Protein AF-E9IXG7-F1 (afdb_monomer)

Structure (mmCIF, N/CA/C/O backbone):
data_AF-E9IXG7-F1
#
_entry.id   AF-E9IXG7-F1
#
loop_
_atom_site.group_PDB
_atom_site.id
_atom_site.type_symbol
_atom_site.label_atom_id
_atom_site.label_alt_id
_atom_site.label_comp_id
_atom_site.label_asym_id
_atom_site.label_entity_id
_atom_site.label_seq_id
_atom_site.pdbx_PDB_ins_code
_atom_site.Cartn_x
_atom_site.Cartn_y
_atom_site.Cartn_z
_atom_site.occupancy
_atom_site.B_iso_or_equiv
_atom_site.auth_seq_id
_atom_site.auth_comp_id
_atom_site.auth_asym_id
_atom_site.auth_atom_id
_atom_site.pdbx_PDB_model_num
ATOM 1 N N . THR A 1 1 ? 5.536 -11.068 -4.896 1.00 71.69 1 THR A N 1
ATOM 2 C CA . THR A 1 1 ? 5.842 -10.347 -3.638 1.00 71.69 1 THR A CA 1
ATOM 3 C C . THR A 1 1 ? 4.695 -9.450 -3.212 1.00 71.69 1 THR A C 1
ATOM 5 O O . THR A 1 1 ? 4.128 -9.746 -2.177 1.00 71.69 1 THR A O 1
ATOM 8 N N . LEU A 1 2 ? 4.263 -8.470 -4.024 1.00 73.31 2 LEU A N 1
ATOM 9 C CA . LEU A 1 2 ? 3.133 -7.563 -3.723 1.00 73.31 2 LEU A CA 1
ATOM 10 C C . LEU A 1 2 ? 1.854 -8.253 -3.220 1.00 73.31 2 LEU A C 1
ATOM 12 O O . LEU A 1 2 ? 1.348 -7.899 -2.162 1.00 73.31 2 LEU A O 1
ATOM 16 N N . PHE A 1 3 ? 1.365 -9.266 -3.940 1.00 76.75 3 PHE A N 1
ATOM 17 C CA . PHE A 1 3 ? 0.172 -10.019 -3.533 1.00 76.75 3 PHE A CA 1
ATOM 18 C C . PHE A 1 3 ? 0.338 -10.705 -2.170 1.00 76.75 3 PHE A C 1
ATOM 20 O O . PHE A 1 3 ? -0.570 -10.658 -1.346 1.00 76.75 3 PHE A O 1
ATOM 27 N N . CYS A 1 4 ? 1.514 -11.277 -1.899 1.00 79.94 4 CYS A N 1
ATOM 28 C CA . CYS A 1 4 ? 1.817 -11.879 -0.601 1.00 79.94 4 CYS A CA 1
ATOM 29 C C . CYS A 1 4 ? 1.877 -10.816 0.504 1.00 79.94 4 CYS A C 1
ATOM 31 O O . CYS A 1 4 ? 1.345 -11.033 1.586 1.00 79.94 4 CYS A O 1
ATOM 33 N N . SER A 1 5 ? 2.479 -9.654 0.229 1.00 78.88 5 SER A N 1
ATOM 34 C CA . SER A 1 5 ? 2.551 -8.526 1.164 1.00 78.88 5 SER A CA 1
ATOM 35 C C . SER A 1 5 ? 1.159 -8.015 1.538 1.00 78.88 5 SER A C 1
ATOM 37 O O . SER A 1 5 ? 0.869 -7.838 2.716 1.00 78.88 5 SER A O 1
ATOM 39 N N . ILE A 1 6 ? 0.282 -7.836 0.546 1.00 80.25 6 ILE A N 1
ATOM 40 C CA . ILE A 1 6 ? -1.109 -7.412 0.748 1.00 80.25 6 ILE A CA 1
ATOM 41 C C . ILE A 1 6 ? -1.867 -8.450 1.580 1.00 80.25 6 ILE A C 1
ATOM 43 O O . ILE A 1 6 ? -2.535 -8.091 2.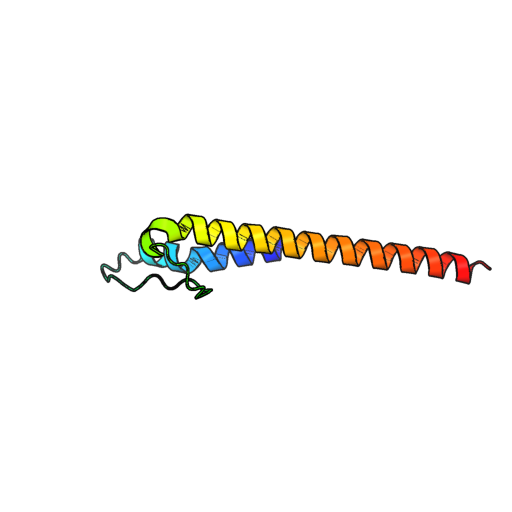548 1.00 80.25 6 ILE A O 1
ATOM 47 N N . PHE A 1 7 ? -1.718 -9.736 1.251 1.00 80.31 7 PHE A N 1
ATOM 48 C CA . PHE A 1 7 ? -2.364 -10.817 1.990 1.00 80.31 7 PHE A CA 1
ATOM 49 C C . PHE A 1 7 ? -1.939 -10.834 3.464 1.00 80.31 7 PHE A C 1
ATOM 51 O O . PHE A 1 7 ? -2.792 -10.919 4.344 1.00 80.31 7 PHE A O 1
ATOM 58 N N . VAL A 1 8 ? -0.642 -10.678 3.752 1.00 83.62 8 VAL A N 1
ATOM 59 C CA . VAL A 1 8 ? -0.118 -10.617 5.128 1.00 83.62 8 VAL A CA 1
ATOM 60 C C . VAL A 1 8 ? -0.675 -9.412 5.890 1.00 83.62 8 VAL A C 1
ATOM 62 O O . VAL A 1 8 ? -1.073 -9.563 7.043 1.00 83.62 8 VAL A O 1
ATOM 65 N N . ILE A 1 9 ? -0.764 -8.240 5.254 1.00 80.38 9 ILE A N 1
ATOM 66 C CA . ILE A 1 9 ? -1.299 -7.023 5.883 1.00 80.38 9 ILE A CA 1
ATOM 67 C C . ILE A 1 9 ? -2.774 -7.208 6.250 1.00 80.38 9 ILE A C 1
ATOM 69 O O . ILE A 1 9 ? -3.126 -7.039 7.418 1.00 80.38 9 ILE A O 1
ATOM 73 N N . ILE A 1 10 ? -3.604 -7.664 5.307 1.00 80.00 10 ILE A N 1
ATOM 74 C CA . ILE A 1 10 ? -5.031 -7.930 5.549 1.00 80.00 10 ILE A CA 1
ATOM 75 C C . ILE A 1 10 ? -5.203 -8.966 6.670 1.00 80.00 10 ILE A C 1
ATOM 77 O O . ILE A 1 10 ? -5.993 -8.761 7.593 1.00 80.00 10 ILE A O 1
ATOM 81 N N . SER A 1 11 ? -4.418 -10.049 6.628 1.00 78.25 11 SER A N 1
ATOM 82 C CA . SER A 1 11 ? -4.434 -11.103 7.651 1.00 78.25 11 SER A CA 1
ATOM 83 C C . SER A 1 11 ? -4.083 -10.554 9.033 1.00 78.25 11 SER A C 1
ATOM 85 O O . SER A 1 11 ? -4.776 -10.848 10.002 1.00 78.25 11 SER A O 1
ATOM 87 N N . SER A 1 12 ? -3.034 -9.731 9.130 1.00 77.50 12 SER A N 1
ATOM 88 C CA . SER A 1 12 ? -2.569 -9.143 10.392 1.00 77.50 12 SER A CA 1
ATOM 89 C C . SER A 1 12 ? -3.571 -8.158 10.999 1.00 77.50 12 SER A C 1
ATOM 91 O O . SER A 1 12 ? -3.721 -8.125 12.218 1.00 77.50 12 SER A O 1
ATOM 93 N N . SER A 1 13 ? -4.302 -7.408 10.166 1.00 75.06 13 SER A N 1
ATOM 94 C CA . SER A 1 13 ? -5.356 -6.496 10.622 1.00 75.06 13 SER A CA 1
ATOM 95 C C . SER A 1 13 ? -6.596 -7.231 11.139 1.00 75.06 13 SER A C 1
ATOM 97 O O . SER A 1 13 ? -7.237 -6.738 12.062 1.00 75.06 13 SER A O 1
ATOM 99 N N . LEU A 1 14 ? -6.931 -8.403 10.581 1.00 72.75 14 LEU A N 1
ATOM 100 C CA . LEU A 1 14 ? -8.064 -9.225 11.039 1.00 72.75 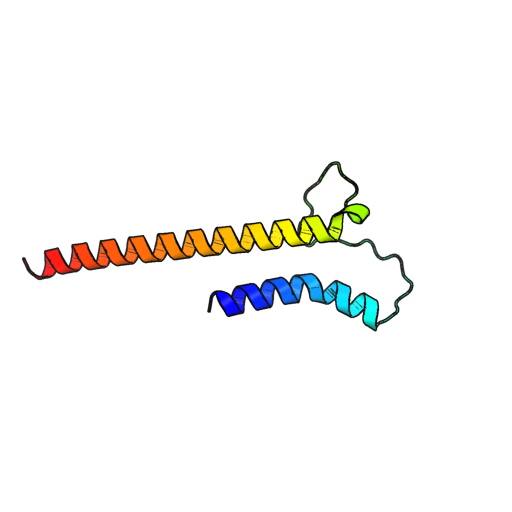14 LEU A CA 1
ATOM 101 C C . LEU A 1 14 ? -7.714 -10.173 12.196 1.00 72.75 14 LEU A C 1
ATOM 103 O O . LEU A 1 14 ? -8.606 -10.591 12.934 1.00 72.75 14 LEU A O 1
ATOM 107 N N . TRP A 1 15 ? -6.438 -10.525 12.359 1.00 73.94 15 TRP A N 1
ATOM 108 C CA . TRP A 1 15 ? -5.968 -11.467 13.376 1.00 73.94 15 TRP A CA 1
ATOM 109 C C . TRP A 1 15 ? -6.459 -11.165 14.803 1.00 73.94 15 TRP A C 1
ATOM 111 O O . TRP A 1 15 ? -7.016 -12.077 15.417 1.00 73.94 15 TRP A O 1
ATOM 121 N N . PRO A 1 16 ? -6.321 -9.931 15.341 1.00 70.69 16 PRO A N 1
ATOM 122 C CA . PRO A 1 16 ? -6.758 -9.630 16.706 1.00 70.69 16 PRO A CA 1
ATOM 123 C C . PRO A 1 16 ? -8.265 -9.846 16.915 1.00 70.69 16 PRO A C 1
ATOM 125 O O . PRO A 1 16 ? -8.677 -10.313 17.977 1.00 70.69 16 PRO A O 1
ATOM 128 N N . ASP A 1 17 ? -9.087 -9.577 15.899 1.00 67.25 17 ASP A N 1
ATOM 129 C CA . ASP A 1 17 ? -10.534 -9.808 15.951 1.00 67.25 17 ASP A CA 1
ATOM 130 C C . ASP A 1 17 ? -10.890 -11.291 15.955 1.00 67.25 17 ASP A C 1
ATOM 132 O O . ASP A 1 17 ? -11.714 -11.736 16.756 1.00 67.25 17 ASP A O 1
ATOM 136 N N . LEU A 1 18 ? -10.235 -12.071 15.098 1.00 68.56 18 LEU A N 1
ATOM 137 C CA . LEU A 1 18 ? -10.475 -13.506 14.998 1.00 68.56 18 LEU A CA 1
ATOM 138 C C . LEU A 1 18 ? -10.070 -14.224 16.294 1.00 68.56 18 LEU A C 1
ATOM 140 O O . LEU A 1 18 ? -10.809 -15.074 16.792 1.00 68.56 18 LEU A O 1
ATOM 144 N N . THR A 1 19 ? -8.940 -13.828 16.893 1.00 65.69 19 THR A N 1
ATOM 145 C CA . THR A 1 19 ? -8.509 -14.347 18.198 1.00 65.69 19 THR A CA 1
ATOM 146 C C . THR A 1 19 ? -9.469 -13.985 19.327 1.00 65.69 19 THR A C 1
ATOM 148 O O . THR A 1 19 ? -9.663 -14.802 20.221 1.00 65.69 19 THR A O 1
ATOM 151 N N . ASN A 1 20 ? -10.113 -12.814 19.282 1.00 63.47 20 ASN A N 1
ATOM 152 C CA . ASN A 1 20 ? -11.101 -12.423 20.293 1.00 63.47 20 ASN A CA 1
ATOM 153 C C . ASN A 1 20 ? -12.372 -13.284 20.226 1.00 63.47 20 ASN A C 1
ATOM 155 O O . ASN A 1 20 ? -12.900 -13.667 21.268 1.00 63.47 20 ASN A O 1
ATOM 159 N N . ILE A 1 21 ? -12.843 -13.621 19.020 1.00 65.62 21 ILE A N 1
ATOM 160 C CA . ILE A 1 21 ? -14.018 -14.488 18.828 1.00 65.62 21 ILE A CA 1
ATOM 161 C C . ILE A 1 21 ? -13.719 -15.916 19.301 1.00 65.62 21 ILE A C 1
ATOM 163 O O . ILE A 1 21 ? -14.531 -16.512 20.003 1.00 65.62 21 ILE A O 1
ATOM 167 N N . ILE A 1 22 ? -12.548 -16.457 18.946 1.00 71.00 22 ILE A N 1
ATOM 168 C CA . ILE A 1 22 ? -12.154 -17.826 19.312 1.00 71.00 22 ILE A CA 1
ATOM 169 C C . ILE A 1 22 ? -11.911 -17.955 20.821 1.00 71.00 22 ILE A C 1
ATOM 171 O O . ILE A 1 22 ? -12.261 -18.976 21.408 1.00 71.00 22 ILE A O 1
ATOM 175 N N . LEU A 1 23 ? -11.322 -16.936 21.459 1.00 67.00 23 LEU A N 1
ATOM 176 C CA . LEU A 1 23 ? -10.966 -16.996 22.878 1.00 67.00 23 LEU A CA 1
ATOM 177 C C . LEU A 1 23 ? -12.163 -16.753 23.817 1.00 67.00 23 LEU A C 1
ATOM 179 O O . LEU A 1 23 ? -12.027 -16.970 25.016 1.00 67.00 23 LEU A O 1
ATOM 183 N N . SER A 1 24 ? -13.339 -16.353 23.305 1.00 53.75 24 SER A N 1
ATOM 184 C CA . SER A 1 24 ? -14.546 -16.100 24.116 1.00 53.75 24 SER A CA 1
ATOM 185 C C . SER A 1 24 ? -14.276 -15.190 25.332 1.00 53.75 24 SER A C 1
ATOM 187 O O . SER A 1 24 ? -14.887 -15.336 26.395 1.00 53.75 24 SER A O 1
ATOM 189 N N . THR A 1 25 ? -13.334 -14.252 25.217 1.00 55.16 25 THR A N 1
ATOM 190 C CA . THR A 1 25 ? -13.008 -13.348 26.320 1.00 55.16 25 THR A CA 1
ATOM 191 C C . THR A 1 25 ? -14.096 -12.280 26.407 1.00 55.16 25 THR A C 1
ATOM 193 O O . THR A 1 25 ? -14.135 -11.355 25.602 1.00 55.16 25 THR A O 1
ATOM 196 N N . ASN A 1 26 ? -14.979 -12.422 27.396 1.00 51.97 26 ASN A N 1
ATOM 197 C CA . ASN A 1 26 ? -16.111 -11.541 27.718 1.00 51.97 26 ASN A CA 1
ATOM 198 C C . ASN A 1 26 ? -15.692 -10.161 28.274 1.00 51.97 26 ASN A C 1
ATOM 200 O O . ASN A 1 26 ? -16.409 -9.550 29.059 1.00 51.97 26 ASN A O 1
ATOM 204 N N . GLU A 1 27 ? -14.513 -9.670 27.906 1.00 51.28 27 GLU A N 1
ATOM 205 C CA . GLU A 1 27 ? -14.010 -8.385 28.370 1.00 51.28 27 GLU A CA 1
ATOM 206 C C . GLU A 1 27 ? -14.176 -7.370 27.247 1.00 51.28 27 GLU A C 1
ATOM 208 O O . GLU A 1 27 ? -13.600 -7.509 26.164 1.00 51.28 27 GLU A O 1
ATOM 213 N N . SER A 1 28 ? -14.960 -6.333 27.529 1.00 53.69 28 SER A N 1
ATOM 214 C CA . SER 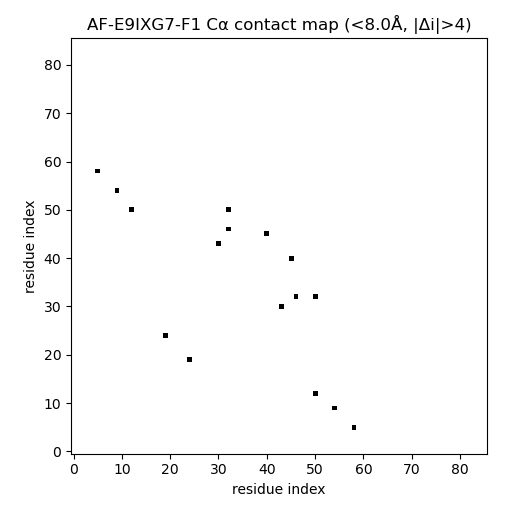A 1 28 ? -15.108 -5.100 26.760 1.00 53.69 28 SER A CA 1
ATOM 215 C C . SER A 1 28 ? -13.766 -4.366 26.657 1.00 53.69 28 SER A C 1
ATOM 217 O O . SER A 1 28 ? -13.532 -3.339 27.296 1.00 53.69 28 SER A O 1
ATOM 219 N N . ARG A 1 29 ? -12.823 -4.926 25.900 1.00 55.78 29 ARG A N 1
ATOM 220 C CA . ARG A 1 29 ? -11.542 -4.288 25.615 1.00 55.78 29 ARG A CA 1
ATOM 221 C C . ARG A 1 29 ? -11.762 -3.240 24.524 1.00 55.78 29 ARG A C 1
ATOM 223 O O . ARG A 1 29 ? -12.329 -3.579 23.486 1.00 55.78 29 ARG A O 1
ATOM 230 N N . PRO A 1 30 ? -11.297 -1.992 24.710 1.00 52.97 30 PRO A N 1
ATOM 231 C CA . PRO A 1 30 ? -11.487 -0.946 23.717 1.00 52.97 30 PRO A CA 1
ATOM 232 C C . PRO A 1 30 ? -10.809 -1.367 22.416 1.00 52.97 30 PRO A C 1
ATOM 234 O O . PRO A 1 30 ? -9.604 -1.638 22.374 1.00 52.97 30 PRO A O 1
ATOM 237 N N . ARG A 1 31 ? -11.613 -1.451 21.359 1.00 57.00 31 ARG A N 1
ATOM 238 C CA . ARG A 1 31 ? -11.221 -1.858 20.013 1.00 57.00 31 ARG A CA 1
ATOM 239 C C . ARG A 1 31 ? -10.319 -0.779 19.407 1.00 57.00 31 ARG A C 1
ATOM 241 O O . ARG A 1 31 ? -10.774 0.139 18.735 1.00 57.00 31 ARG A O 1
ATOM 248 N N . ARG A 1 32 ? -9.019 -0.840 19.709 1.00 54.47 32 ARG A N 1
ATOM 249 C CA . ARG A 1 32 ? -8.038 0.144 19.236 1.00 54.47 32 ARG A CA 1
ATOM 250 C C . ARG A 1 32 ? -7.665 -0.148 17.786 1.00 54.47 32 ARG A C 1
ATOM 252 O O . ARG A 1 32 ? -7.000 -1.141 17.499 1.00 54.47 32 ARG A O 1
ATOM 259 N N . LEU A 1 33 ? -8.102 0.721 16.874 1.00 54.03 33 LEU A N 1
ATOM 260 C CA . LEU A 1 33 ? -7.585 0.769 15.509 1.00 54.03 33 LEU A CA 1
ATOM 261 C C . LEU A 1 33 ? -6.066 0.978 15.536 1.00 54.03 33 LEU A C 1
ATOM 263 O O . LEU A 1 33 ? -5.547 1.784 16.305 1.00 54.03 33 LEU A O 1
ATOM 267 N N . GLN A 1 34 ? -5.366 0.285 14.639 1.00 51.12 34 GLN A N 1
ATOM 268 C CA . GLN A 1 34 ? -3.923 0.426 14.417 1.00 51.12 34 GLN A CA 1
ATOM 269 C C . GLN A 1 34 ? -3.530 1.849 13.963 1.00 51.12 34 GLN A C 1
ATOM 271 O O . GLN A 1 34 ? -2.373 2.240 14.078 1.00 51.12 34 GLN A O 1
ATOM 276 N N . PHE A 1 35 ? -4.506 2.640 13.506 1.00 50.78 35 PHE A N 1
ATOM 277 C CA . PHE A 1 35 ? -4.376 4.057 13.193 1.00 50.78 35 PHE A CA 1
ATOM 278 C C . PHE A 1 35 ? -5.371 4.857 14.037 1.00 50.78 35 PHE A C 1
ATOM 280 O O . PHE A 1 35 ? -6.574 4.831 13.789 1.00 50.78 35 PHE A O 1
ATOM 287 N N . SER A 1 36 ? -4.864 5.573 15.042 1.00 48.97 36 SER A N 1
ATOM 288 C CA . SER A 1 36 ? -5.648 6.529 15.829 1.00 48.97 36 SER A CA 1
ATOM 289 C C . SER A 1 36 ? -5.846 7.811 15.020 1.00 48.97 36 SER A C 1
ATOM 291 O O . SER A 1 36 ? -5.201 8.823 15.275 1.00 48.97 36 SER A O 1
ATOM 293 N N . THR A 1 37 ? -6.690 7.767 13.994 1.00 52.41 37 THR A N 1
ATOM 294 C CA . THR A 1 37 ? -7.192 8.983 13.348 1.00 52.41 37 THR A CA 1
ATOM 295 C C . THR A 1 37 ? -8.443 9.412 14.102 1.00 52.41 37 THR A C 1
ATOM 297 O O . THR A 1 37 ? -9.396 8.633 14.140 1.00 52.41 37 THR A O 1
ATOM 300 N N . GLU A 1 38 ? -8.448 10.600 14.711 1.00 48.81 38 GLU A N 1
ATOM 301 C CA . GLU A 1 38 ? -9.646 11.207 15.311 1.00 48.81 38 GLU A CA 1
ATOM 302 C C . GLU A 1 38 ? -10.699 11.439 14.220 1.00 48.81 38 GLU A C 1
ATOM 304 O O . GLU A 1 38 ? -10.769 12.485 13.581 1.00 48.81 38 GLU A O 1
ATOM 309 N N . TYR A 1 39 ? -11.506 10.417 13.956 1.00 54.62 39 TYR A N 1
ATOM 310 C CA . TYR A 1 39 ? -12.744 10.571 13.213 1.00 54.62 39 TYR A CA 1
ATOM 311 C C . TYR A 1 39 ? -13.807 11.009 14.216 1.00 54.62 39 TYR A C 1
ATOM 313 O O . TYR A 1 39 ? -14.039 10.320 15.205 1.00 54.62 39 TYR A O 1
ATOM 321 N N . PHE A 1 40 ? -14.484 12.124 13.940 1.00 55.69 40 PHE A N 1
ATOM 322 C CA . PHE A 1 40 ? -15.633 12.649 14.699 1.00 55.69 40 PHE A CA 1
ATOM 323 C C . PHE A 1 40 ? -16.886 11.734 14.647 1.00 55.69 40 PHE A C 1
ATOM 325 O O . PHE A 1 40 ? -18.011 12.187 14.837 1.00 55.69 40 PHE A O 1
ATOM 332 N N . ILE A 1 41 ? -16.715 10.444 14.347 1.00 58.59 41 ILE A N 1
ATOM 333 C CA . ILE A 1 41 ? -17.759 9.438 14.139 1.00 58.59 41 ILE A CA 1
ATOM 334 C C . ILE A 1 41 ? -17.438 8.250 15.051 1.00 58.59 41 ILE A C 1
ATOM 336 O O . ILE A 1 41 ? -16.278 7.850 15.127 1.00 58.59 41 ILE A O 1
ATOM 340 N N . ASP A 1 42 ? -18.455 7.672 15.703 1.00 64.31 42 ASP A N 1
ATOM 341 C CA . ASP A 1 42 ? -18.329 6.500 16.586 1.00 64.31 42 ASP A CA 1
ATOM 342 C C . ASP A 1 42 ? -17.479 5.384 15.957 1.00 64.31 42 ASP A C 1
ATOM 344 O O . ASP A 1 42 ? -17.940 4.622 15.098 1.00 64.31 42 ASP A O 1
ATOM 348 N N . GLN A 1 43 ?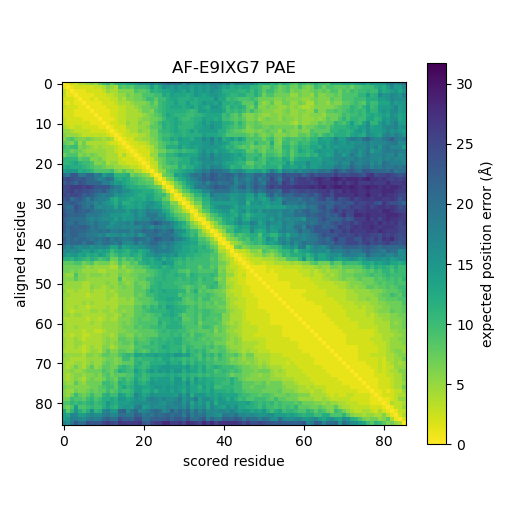 -16.222 5.271 16.396 1.00 62.97 43 GLN A N 1
ATOM 349 C CA . GLN A 1 43 ? -15.270 4.309 15.839 1.00 62.97 43 GLN A CA 1
ATOM 350 C C . GLN A 1 43 ? -15.685 2.862 16.107 1.00 62.97 43 GLN A C 1
ATOM 352 O O . GLN A 1 43 ? -15.387 1.989 15.296 1.00 62.97 43 GLN A O 1
ATOM 357 N N . GLU A 1 44 ? -16.420 2.603 17.192 1.00 65.50 44 GLU A N 1
ATOM 358 C CA . GLU A 1 44 ? -16.959 1.271 17.481 1.00 65.50 44 GLU A CA 1
ATOM 359 C C . GLU A 1 44 ? -18.044 0.850 16.488 1.00 65.50 44 GLU A C 1
ATOM 361 O O . GLU A 1 44 ? -18.060 -0.302 16.055 1.00 65.50 44 GLU A O 1
ATOM 366 N N . LYS A 1 45 ? -18.913 1.775 16.061 1.00 70.56 45 LYS A N 1
ATOM 367 C CA . LYS A 1 45 ? -20.015 1.456 15.142 1.00 70.56 45 LYS A CA 1
ATOM 368 C C . LYS A 1 45 ? -19.535 1.210 13.710 1.00 70.56 45 LYS A C 1
ATOM 370 O O . LYS A 1 45 ? -20.126 0.398 13.001 1.00 70.56 45 LYS A O 1
ATOM 375 N N . TYR A 1 46 ? -18.467 1.886 13.285 1.00 72.06 46 TYR A N 1
ATOM 376 C CA . TYR A 1 46 ? -17.976 1.844 11.900 1.00 72.06 46 TYR A CA 1
ATOM 377 C C . TYR A 1 46 ? -16.607 1.177 11.737 1.00 72.06 46 TYR A C 1
ATOM 379 O O . TYR A 1 46 ? -16.014 1.253 10.660 1.00 72.06 46 TYR A O 1
ATOM 387 N N . TYR A 1 47 ? -16.116 0.485 12.768 1.00 72.69 47 TYR A N 1
ATOM 388 C CA . TYR A 1 47 ? -14.781 -0.114 12.790 1.00 72.69 47 TYR A CA 1
ATOM 389 C C . TYR A 1 47 ? -14.456 -0.940 11.539 1.00 72.69 47 TYR A C 1
ATOM 391 O O . TYR A 1 47 ? -13.421 -0.730 10.911 1.00 72.69 47 TYR A O 1
ATOM 399 N N . TYR A 1 48 ? -15.349 -1.853 11.142 1.00 73.06 48 TYR A N 1
ATOM 400 C CA . TYR A 1 48 ? -15.123 -2.737 9.993 1.00 73.06 48 TYR A CA 1
ATOM 401 C C . TYR A 1 48 ? -15.035 -1.978 8.666 1.00 73.06 48 TYR A C 1
ATOM 403 O O . TYR A 1 48 ? -14.196 -2.297 7.826 1.00 73.06 48 TYR A O 1
ATOM 411 N N . ILE A 1 49 ? -15.869 -0.952 8.487 1.00 78.94 49 ILE A N 1
ATOM 412 C CA . ILE A 1 49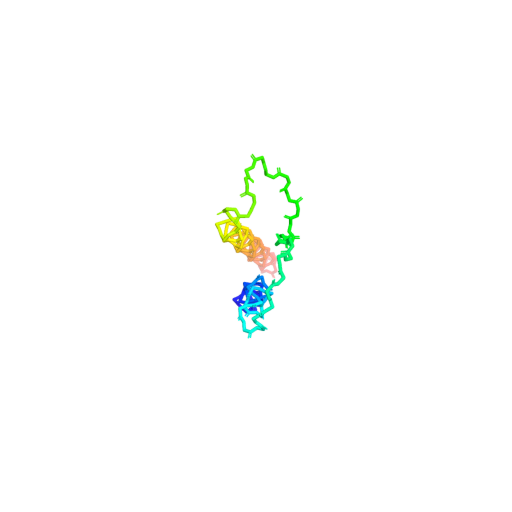 ? -15.865 -0.122 7.277 1.00 78.94 49 ILE A CA 1
ATOM 413 C C . ILE A 1 49 ? -14.582 0.709 7.223 1.00 78.94 49 ILE A C 1
ATOM 415 O O . ILE A 1 49 ? -13.947 0.791 6.172 1.00 78.94 49 ILE A O 1
ATOM 419 N N . LEU A 1 50 ? -14.159 1.277 8.355 1.00 81.12 50 LEU A N 1
ATOM 420 C CA . LEU A 1 50 ? -12.921 2.047 8.439 1.00 81.12 50 LEU A CA 1
ATOM 421 C C . LEU A 1 50 ? -11.692 1.164 8.178 1.00 81.12 50 LEU A C 1
ATOM 423 O O . LEU A 1 50 ? -10.808 1.542 7.410 1.00 81.12 50 LEU A O 1
ATOM 427 N N . LEU A 1 51 ? -11.662 -0.041 8.750 1.00 78.69 51 LEU A N 1
ATOM 428 C CA . LEU A 1 51 ? -10.594 -1.014 8.529 1.00 78.69 51 LEU A CA 1
ATOM 429 C C . LEU A 1 51 ? -10.525 -1.455 7.061 1.00 78.69 51 LEU A C 1
ATOM 431 O O . LEU A 1 51 ? -9.433 -1.537 6.494 1.00 78.69 51 LEU A O 1
ATOM 435 N N . PHE A 1 52 ? -11.675 -1.676 6.422 1.00 80.81 52 PHE A N 1
ATOM 436 C CA . PHE A 1 52 ? -11.746 -1.957 4.990 1.00 80.81 52 PHE A CA 1
ATOM 437 C C . PHE A 1 52 ? -11.228 -0.781 4.153 1.00 80.81 52 PHE A C 1
ATOM 439 O O . PHE A 1 52 ? -10.401 -0.977 3.263 1.00 80.81 52 PHE A O 1
ATOM 446 N N . HIS A 1 53 ? -11.643 0.447 4.471 1.00 85.88 53 HIS A N 1
ATOM 447 C CA . HIS A 1 53 ? -11.213 1.651 3.762 1.00 85.88 53 HIS A CA 1
ATOM 448 C C . HIS A 1 53 ? -9.694 1.870 3.849 1.00 85.88 53 HIS A C 1
ATOM 450 O O . HIS A 1 53 ? -9.050 2.169 2.840 1.00 85.88 53 HIS A O 1
ATOM 456 N N . ILE A 1 54 ? -9.103 1.692 5.036 1.00 83.44 54 ILE A N 1
ATOM 457 C CA . ILE A 1 54 ? -7.652 1.806 5.247 1.00 83.44 54 ILE A CA 1
ATOM 458 C C . ILE A 1 54 ? -6.909 0.754 4.416 1.00 83.44 54 ILE A C 1
ATOM 460 O O . ILE A 1 54 ? -5.974 1.100 3.691 1.00 83.44 54 ILE A O 1
ATOM 464 N N . ASN A 1 55 ? -7.351 -0.508 4.455 1.00 82.69 55 ASN A N 1
ATOM 465 C CA . ASN A 1 55 ? -6.749 -1.579 3.658 1.00 82.69 55 ASN A CA 1
ATOM 466 C C . ASN A 1 55 ? -6.853 -1.305 2.151 1.00 82.69 55 ASN A C 1
ATOM 468 O O . ASN A 1 55 ? -5.865 -1.453 1.431 1.00 82.69 55 ASN A O 1
ATOM 472 N N . ALA A 1 56 ? -8.017 -0.859 1.672 1.00 86.19 56 ALA A N 1
ATOM 473 C CA . ALA A 1 56 ? -8.229 -0.527 0.266 1.00 86.19 56 ALA A CA 1
ATOM 474 C C . ALA A 1 56 ? -7.315 0.621 -0.186 1.00 86.19 56 ALA A C 1
ATOM 476 O O . ALA A 1 56 ? -6.617 0.500 -1.193 1.00 86.19 56 ALA A O 1
ATOM 477 N N . THR A 1 57 ? -7.255 1.700 0.600 1.00 88.38 57 THR A N 1
ATOM 478 C CA . THR A 1 57 ? -6.387 2.855 0.327 1.00 88.38 57 THR A CA 1
ATOM 479 C C . THR A 1 57 ? -4.923 2.433 0.253 1.00 88.38 57 THR A C 1
ATOM 481 O O . THR A 1 57 ? -4.212 2.806 -0.681 1.00 88.38 57 THR A O 1
ATOM 484 N N . PHE A 1 58 ? -4.477 1.601 1.196 1.00 85.12 58 PHE A N 1
ATOM 485 C CA . PHE A 1 58 ? -3.111 1.094 1.221 1.00 85.12 58 PHE A CA 1
ATOM 486 C C . PHE A 1 58 ? -2.786 0.230 -0.010 1.00 85.12 58 PHE A C 1
ATOM 488 O O . PHE A 1 58 ? -1.741 0.413 -0.636 1.00 85.12 58 PHE A O 1
ATOM 495 N N . CYS A 1 59 ? -3.693 -0.669 -0.406 1.00 85.88 59 CYS A N 1
ATOM 496 C CA . CYS A 1 59 ? -3.519 -1.506 -1.597 1.00 85.88 59 CYS A CA 1
ATOM 497 C C . CYS A 1 59 ? -3.392 -0.668 -2.874 1.00 85.88 59 CYS A C 1
ATOM 499 O O . CYS A 1 59 ? -2.515 -0.926 -3.705 1.00 85.88 59 CYS A O 1
ATOM 501 N N . ILE A 1 60 ? -4.242 0.352 -3.021 1.00 91.00 60 ILE A N 1
ATOM 502 C CA . ILE A 1 60 ? -4.209 1.264 -4.169 1.00 91.00 60 ILE A CA 1
ATOM 503 C C . ILE A 1 60 ? -2.883 2.027 -4.187 1.00 91.00 60 ILE A C 1
ATOM 505 O O . ILE A 1 60 ? -2.196 2.021 -5.207 1.00 91.00 60 ILE A O 1
ATOM 509 N N . ALA A 1 61 ? -2.481 2.618 -3.059 1.00 90.75 61 ALA A N 1
ATOM 510 C CA . ALA A 1 61 ? -1.239 3.381 -2.956 1.00 90.75 61 ALA A CA 1
ATOM 511 C C . ALA A 1 61 ? -0.007 2.542 -3.336 1.00 90.75 61 ALA A C 1
ATOM 513 O O . ALA A 1 61 ? 0.830 2.983 -4.125 1.00 90.75 61 ALA A O 1
ATOM 514 N N . LEU A 1 62 ? 0.078 1.305 -2.839 1.00 88.19 62 LEU A N 1
ATOM 515 C CA . LEU A 1 62 ? 1.177 0.394 -3.153 1.00 88.19 62 LEU A CA 1
ATOM 516 C C . LEU A 1 62 ? 1.198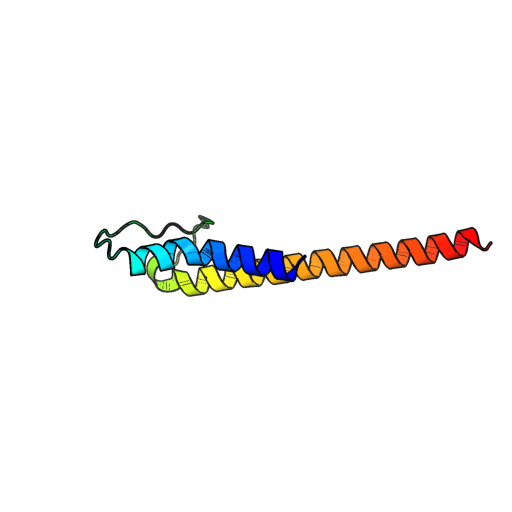 -0.002 -4.640 1.00 88.19 62 LEU A C 1
ATOM 518 O O . LEU A 1 62 ? 2.262 -0.063 -5.262 1.00 88.19 62 LEU A O 1
ATOM 522 N N . THR A 1 63 ? 0.024 -0.237 -5.228 1.00 89.25 63 THR A N 1
ATOM 523 C CA . THR A 1 63 ? -0.108 -0.554 -6.658 1.00 89.25 63 THR A CA 1
ATOM 524 C C . THR A 1 63 ? 0.348 0.619 -7.521 1.00 89.25 63 THR A C 1
ATOM 526 O O . THR A 1 63 ? 1.145 0.436 -8.438 1.00 89.25 63 THR A O 1
ATOM 529 N N . VAL A 1 64 ? -0.082 1.839 -7.193 1.00 94.56 64 VAL A N 1
ATOM 530 C CA . VAL A 1 64 ? 0.322 3.060 -7.907 1.00 94.56 64 VAL A CA 1
ATOM 531 C C . VAL A 1 64 ? 1.829 3.284 -7.806 1.00 94.56 64 VAL A C 1
ATOM 533 O O . VAL A 1 64 ? 2.478 3.552 -8.819 1.00 94.56 64 VAL A O 1
ATOM 536 N N . LEU A 1 65 ? 2.405 3.132 -6.611 1.00 92.88 65 LEU A N 1
ATOM 537 C CA . LEU A 1 65 ? 3.838 3.314 -6.391 1.00 92.88 65 LEU A CA 1
ATOM 538 C C . LEU A 1 65 ? 4.665 2.325 -7.221 1.00 92.88 65 LEU A C 1
ATOM 540 O O . LEU A 1 65 ? 5.636 2.710 -7.870 1.00 92.88 65 LEU A O 1
ATOM 544 N N . THR A 1 66 ? 4.261 1.055 -7.234 1.00 90.50 66 THR A N 1
ATOM 545 C CA . THR A 1 66 ? 4.976 0.015 -7.984 1.00 90.50 66 THR A CA 1
ATOM 546 C C . THR A 1 66 ? 4.801 0.140 -9.490 1.00 90.50 66 THR A C 1
ATOM 548 O O . THR A 1 66 ? 5.791 0.025 -10.213 1.00 90.50 66 THR A O 1
ATOM 551 N N . ALA A 1 67 ? 3.598 0.461 -9.971 1.00 93.44 67 ALA A N 1
ATOM 552 C CA . ALA A 1 67 ? 3.359 0.762 -11.379 1.00 93.44 67 ALA A CA 1
ATOM 553 C C . ALA A 1 67 ? 4.234 1.937 -11.844 1.00 93.44 67 ALA A C 1
ATOM 555 O O . ALA A 1 67 ? 4.980 1.809 -12.816 1.00 93.44 67 ALA A O 1
ATOM 556 N N . THR A 1 68 ? 4.231 3.039 -11.092 1.00 96.19 68 THR A N 1
ATOM 557 C CA . THR A 1 68 ? 5.029 4.233 -11.408 1.00 96.19 68 THR A CA 1
ATOM 558 C C . THR A 1 68 ? 6.527 3.925 -11.410 1.00 96.19 68 THR A C 1
ATOM 560 O O . THR A 1 68 ? 7.224 4.265 -12.364 1.00 96.19 68 THR A O 1
ATOM 563 N N . GLY A 1 69 ? 7.027 3.219 -10.390 1.00 93.44 69 GLY A N 1
ATOM 564 C CA . GLY A 1 69 ? 8.431 2.806 -10.328 1.00 93.44 69 GLY A CA 1
ATOM 565 C C . GLY A 1 69 ? 8.831 1.890 -11.488 1.00 93.44 69 GLY A C 1
ATOM 566 O O . GLY A 1 69 ? 9.901 2.061 -12.070 1.00 93.44 69 GLY A O 1
ATOM 567 N N . SER A 1 70 ? 7.966 0.948 -11.874 1.00 94.00 70 SER A N 1
ATOM 568 C CA . SER A 1 70 ? 8.219 0.066 -13.020 1.00 94.00 70 SER A CA 1
ATOM 569 C C . SER A 1 70 ? 8.276 0.832 -14.346 1.00 94.00 70 SER A C 1
ATOM 571 O O . SER A 1 70 ? 9.182 0.598 -15.144 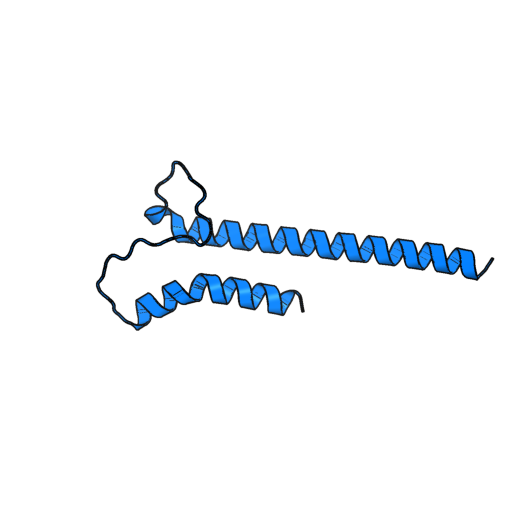1.00 94.00 70 SER A O 1
ATOM 573 N N . MET A 1 71 ? 7.379 1.805 -14.541 1.00 95.88 71 MET A N 1
ATOM 574 C CA . MET A 1 71 ? 7.342 2.649 -15.735 1.00 95.88 71 MET A CA 1
ATOM 575 C C . MET A 1 71 ? 8.611 3.498 -15.860 1.00 95.88 71 MET A C 1
ATOM 577 O O . MET A 1 71 ? 9.217 3.545 -16.928 1.00 95.88 71 MET A O 1
ATOM 581 N N . LEU A 1 72 ? 9.051 4.123 -14.764 1.00 95.94 72 LEU A N 1
ATOM 582 C CA . LEU A 1 72 ? 10.283 4.915 -14.746 1.00 95.94 72 LEU A CA 1
ATOM 583 C C . LEU A 1 72 ? 11.510 4.061 -15.078 1.00 95.94 72 LEU A C 1
ATOM 585 O O . LEU A 1 72 ? 12.314 4.454 -15.920 1.00 95.94 72 LEU A O 1
ATOM 589 N N . ASN A 1 73 ? 11.626 2.873 -14.478 1.00 94.75 73 ASN A N 1
ATOM 590 C CA . ASN A 1 73 ? 12.716 1.944 -14.780 1.00 94.75 73 ASN A CA 1
ATOM 591 C C . ASN A 1 73 ? 12.721 1.519 -16.255 1.00 94.75 73 ASN A C 1
ATOM 593 O O . ASN A 1 73 ? 13.780 1.499 -16.880 1.00 94.75 73 ASN A O 1
ATOM 597 N N . ALA A 1 74 ? 11.552 1.228 -16.831 1.00 95.44 74 ALA A N 1
ATOM 598 C CA . ALA A 1 74 ? 11.436 0.884 -18.244 1.00 95.44 74 ALA A CA 1
ATOM 599 C C . ALA A 1 74 ? 11.884 2.041 -19.156 1.00 95.44 74 ALA A C 1
ATOM 601 O O . ALA A 1 74 ? 12.671 1.821 -20.076 1.00 95.44 74 A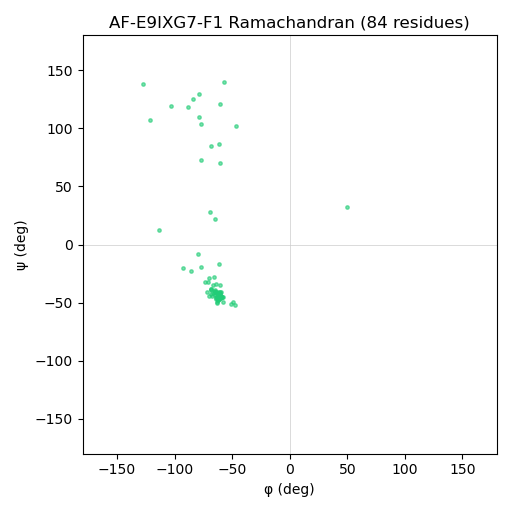LA A O 1
ATOM 602 N N . CYS A 1 75 ? 11.457 3.277 -18.871 1.00 95.00 75 CYS A N 1
ATOM 603 C CA . CYS A 1 75 ? 11.885 4.464 -19.618 1.00 95.00 75 CYS A CA 1
ATOM 604 C C . CYS A 1 75 ? 13.398 4.706 -19.520 1.00 95.00 75 CYS A C 1
ATOM 606 O O . CYS A 1 75 ? 14.040 5.012 -20.529 1.00 95.00 75 CYS A O 1
ATOM 608 N N . LEU A 1 76 ? 13.978 4.546 -18.327 1.00 94.19 76 LEU A N 1
ATOM 609 C CA . LEU A 1 76 ? 15.420 4.671 -18.116 1.00 94.19 76 LEU A CA 1
ATOM 610 C C . LEU A 1 76 ? 16.186 3.617 -18.910 1.00 94.19 76 LEU A C 1
ATOM 612 O O . LEU A 1 76 ? 17.146 3.953 -19.597 1.00 94.19 76 LEU A O 1
ATOM 616 N N . HIS A 1 77 ? 15.742 2.361 -18.865 1.00 93.94 77 HIS A N 1
ATOM 617 C CA . HIS A 1 77 ? 16.384 1.275 -19.596 1.00 93.94 77 HIS A CA 1
ATOM 618 C C . HIS A 1 77 ? 16.279 1.468 -21.114 1.00 93.94 77 HIS A C 1
ATOM 620 O O . HIS A 1 77 ? 17.260 1.270 -21.825 1.00 93.94 77 HIS A O 1
ATOM 626 N N . HIS A 1 78 ? 15.126 1.925 -21.610 1.00 92.25 78 HIS A N 1
ATOM 627 C CA . HIS A 1 78 ? 14.930 2.249 -23.023 1.00 92.25 78 HIS A CA 1
ATOM 628 C C . HIS A 1 78 ? 15.869 3.372 -23.486 1.00 92.25 78 HIS A C 1
ATOM 630 O O . HIS A 1 78 ? 16.552 3.246 -24.499 1.00 92.25 78 HIS A O 1
ATOM 636 N N . THR A 1 79 ? 15.951 4.450 -22.704 1.00 92.56 79 THR A N 1
ATOM 637 C CA . THR A 1 79 ? 16.830 5.589 -22.995 1.00 92.56 79 THR A CA 1
ATOM 638 C C . THR A 1 79 ? 18.301 5.175 -22.948 1.00 92.56 79 THR A C 1
ATOM 640 O O . THR A 1 79 ? 19.050 5.459 -23.877 1.00 92.56 79 THR A O 1
ATOM 643 N N . CYS A 1 80 ? 18.712 4.447 -21.907 1.00 89.25 80 CYS A N 1
ATOM 644 C CA . CYS A 1 80 ? 20.077 3.942 -21.753 1.00 89.25 80 CYS A CA 1
ATOM 645 C C . CYS A 1 80 ? 20.469 2.993 -22.899 1.00 89.25 80 CYS A C 1
ATOM 647 O O . CYS A 1 80 ? 21.556 3.115 -23.455 1.00 89.25 80 CYS A O 1
ATOM 649 N N . GLY A 1 81 ? 19.560 2.106 -23.316 1.00 89.62 81 GLY A N 1
ATOM 650 C CA . GLY A 1 81 ? 19.759 1.233 -24.472 1.00 89.62 81 GLY A CA 1
ATOM 651 C C . GLY A 1 81 ? 19.955 2.016 -25.769 1.00 89.62 81 GLY A C 1
ATOM 652 O O . GLY A 1 81 ? 20.878 1.719 -26.519 1.00 89.62 81 GLY A O 1
ATOM 653 N N . MET A 1 82 ? 19.160 3.064 -26.002 1.00 87.94 82 MET A N 1
ATOM 654 C CA . MET A 1 82 ? 19.359 3.951 -27.152 1.00 87.94 82 MET A CA 1
ATOM 655 C C . MET A 1 82 ? 20.724 4.650 -27.135 1.00 87.94 82 MET A C 1
ATOM 657 O O . MET A 1 82 ? 21.364 4.738 -28.178 1.00 87.94 82 MET A O 1
ATOM 661 N N . PHE A 1 83 ? 21.186 5.110 -25.969 1.00 80.12 83 PHE A N 1
ATOM 662 C CA . PHE A 1 83 ? 22.510 5.725 -25.827 1.00 80.12 83 PHE A CA 1
ATOM 663 C C . PHE A 1 83 ? 23.666 4.730 -25.969 1.00 80.12 83 PHE A C 1
ATOM 665 O O . PHE A 1 83 ? 24.739 5.129 -26.393 1.00 80.12 83 PHE A O 1
ATOM 672 N N . SER A 1 84 ? 23.470 3.457 -25.623 1.00 77.75 84 SER A N 1
ATOM 673 C CA . SER A 1 84 ? 24.504 2.422 -25.757 1.00 77.75 84 SER A CA 1
ATOM 674 C C . SER A 1 84 ? 24.693 1.924 -27.195 1.00 77.75 84 SER A C 1
ATOM 676 O O . SER A 1 84 ? 25.693 1.263 -27.467 1.00 77.75 84 SER A O 1
ATOM 678 N N . ILE A 1 85 ? 23.710 2.140 -28.073 1.00 73.56 85 ILE A N 1
ATOM 679 C CA . ILE A 1 85 ? 23.746 1.705 -29.480 1.00 73.56 85 ILE A CA 1
ATOM 680 C C . ILE A 1 85 ? 24.293 2.820 -30.395 1.00 73.56 85 ILE A C 1
ATOM 682 O O . ILE A 1 85 ? 24.734 2.525 -31.505 1.00 7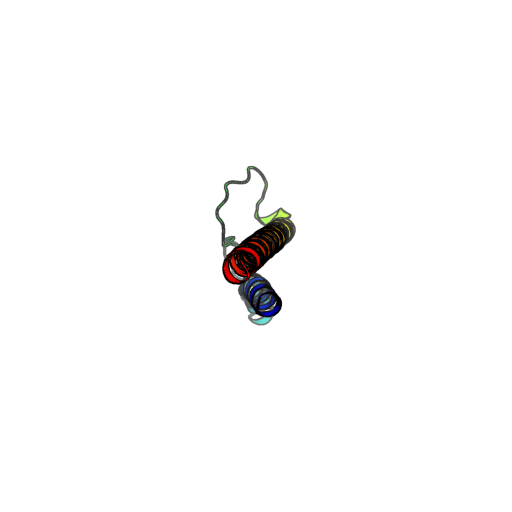3.56 85 ILE A O 1
ATOM 686 N N . ALA A 1 86 ? 24.261 4.078 -29.939 1.00 53.72 86 ALA A N 1
ATOM 687 C CA . ALA A 1 86 ? 24.862 5.235 -30.609 1.00 53.72 86 ALA A CA 1
ATOM 688 C C . ALA A 1 86 ? 26.365 5.347 -30.309 1.00 53.72 86 ALA A C 1
ATOM 690 O O . ALA A 1 86 ? 27.100 5.777 -31.225 1.00 53.72 86 ALA A O 1
#

Organism: Solenopsis invicta (NCBI:txid13686)

Secondary structure (DSSP, 8-state):
-HHHHHHHHHHHHHHHHHHHHHHT---------SS----SS-HHHHHHHHHHHHHHHHHHHHHHHHHHHHHHHHHHHHHHHHHHH-

pLDDT: mean 75.32, std 14.61, range [48.81, 96.19]

Sequence (86 aa):
TLFCSIFVIISSSLWPDLTNIILSTNESRPRRLQFSTEYFIDQEKYYYILLFHINATFCIALTVLTATGSMLNACLHHTCGMFSIA

Solvent-accessible surface area (backbone atoms only — not comparable to full-atom values): 5256 Å² total; per-residue (Å²): 108,68,70,59,52,52,52,51,51,56,48,59,71,46,43,67,58,52,52,47,64,74,65,66,63,91,64,92,65,82,86,74,61,98,66,87,68,92,58,103,53,68,57,82,84,42,41,69,60,52,53,48,49,53,53,51,52,50,54,50,52,52,48,51,52,51,52,52,53,51,52,52,51,51,52,50,51,53,51,51,51,55,63,74,75,107

Radius of gyration: 20.6 Å; Cα contacts (8 Å, |Δi|>4): 8; chains: 1; bounding box: 45×30×59 Å

Mean predicted aligned error: 10.51 Å

Foldseek 3Di:
DLVVVLVVVLCVQCVVVVCCVVVVPPDPDPPDDPDPDPDPDPCVVCVVVVSVVVSVVVSVVVVVVVVVVVVVVVVVVVVVVVVVVD